Protein AF-A0A0F9NBS0-F1 (afdb_monomer_lite)

Structure (mmCIF, N/CA/C/O backbone):
data_AF-A0A0F9NBS0-F1
#
_entry.id   AF-A0A0F9NBS0-F1
#
loop_
_atom_site.group_PDB
_atom_site.id
_atom_site.type_symbol
_atom_site.label_atom_id
_atom_site.label_alt_id
_atom_site.label_comp_id
_atom_site.label_asym_id
_atom_site.label_entity_id
_atom_site.label_seq_id
_atom_site.pdbx_PDB_ins_code
_atom_site.Cartn_x
_atom_site.Cartn_y
_atom_site.Cartn_z
_atom_site.occupancy
_atom_site.B_iso_or_equiv
_atom_site.auth_seq_id
_atom_site.auth_comp_id
_atom_site.auth_asym_id
_atom_site.auth_atom_id
_atom_site.pdbx_PDB_model_num
ATOM 1 N N . MET A 1 1 ? 39.918 1.394 -27.974 1.00 49.97 1 MET A N 1
ATOM 2 C CA . MET A 1 1 ? 39.372 2.322 -26.961 1.00 49.97 1 MET A CA 1
ATOM 3 C C . MET A 1 1 ? 37.949 1.867 -26.683 1.00 49.97 1 MET A C 1
ATOM 5 O O . MET A 1 1 ? 37.091 2.063 -27.530 1.00 49.97 1 MET A O 1
ATOM 9 N N . GLY A 1 2 ? 37.743 1.097 -25.611 1.00 44.09 2 GLY A N 1
ATOM 10 C CA . GLY A 1 2 ? 36.432 0.539 -25.267 1.00 44.09 2 GLY A CA 1
ATOM 11 C C . GLY A 1 2 ? 35.605 1.577 -24.517 1.00 44.09 2 GLY A C 1
ATOM 12 O O . GLY A 1 2 ? 36.107 2.185 -23.577 1.00 44.09 2 GLY A O 1
ATOM 13 N N . VAL A 1 3 ? 34.373 1.813 -24.959 1.00 50.41 3 VAL A N 1
ATOM 14 C CA . VAL A 1 3 ? 33.441 2.730 -24.299 1.00 50.41 3 VAL A CA 1
ATOM 15 C C . VAL A 1 3 ? 32.742 1.957 -23.185 1.00 50.41 3 VAL A C 1
ATOM 17 O O . VAL A 1 3 ? 31.946 1.062 -23.455 1.00 50.41 3 VAL A O 1
ATOM 20 N N . THR A 1 4 ? 33.056 2.280 -21.933 1.00 51.94 4 THR A N 1
ATOM 21 C CA . THR A 1 4 ? 32.336 1.752 -20.771 1.00 51.94 4 THR A CA 1
ATOM 22 C C . THR A 1 4 ? 31.026 2.522 -20.634 1.00 51.94 4 THR A C 1
ATOM 24 O O . THR A 1 4 ? 31.020 3.676 -20.211 1.00 51.94 4 THR A O 1
ATOM 27 N N . ILE A 1 5 ? 29.915 1.901 -21.030 1.00 57.53 5 ILE A N 1
ATOM 28 C CA . ILE A 1 5 ? 28.571 2.444 -20.813 1.00 57.53 5 ILE A CA 1
ATOM 29 C C . ILE A 1 5 ? 28.242 2.237 -19.333 1.00 57.53 5 ILE A C 1
ATOM 31 O O . ILE A 1 5 ? 27.961 1.121 -18.899 1.00 57.53 5 ILE A O 1
ATOM 35 N N . LEU A 1 6 ? 28.317 3.311 -18.550 1.00 46.91 6 LEU A N 1
ATOM 36 C CA . LEU A 1 6 ? 27.847 3.327 -17.171 1.00 46.91 6 LEU A CA 1
ATOM 37 C C . LEU A 1 6 ? 26.312 3.368 -17.214 1.00 46.91 6 LEU A C 1
ATOM 39 O O . LEU A 1 6 ? 25.716 4.436 -17.345 1.00 46.91 6 LEU A O 1
ATOM 43 N N . ILE A 1 7 ? 25.661 2.204 -17.177 1.00 58.44 7 ILE A N 1
ATOM 44 C CA . ILE A 1 7 ? 24.215 2.136 -16.950 1.00 58.44 7 ILE A CA 1
ATOM 45 C C . ILE A 1 7 ? 24.011 2.471 -15.471 1.00 58.44 7 ILE A C 1
ATOM 47 O O . ILE A 1 7 ? 24.035 1.589 -14.618 1.00 58.44 7 ILE A O 1
ATOM 51 N N . ILE A 1 8 ? 2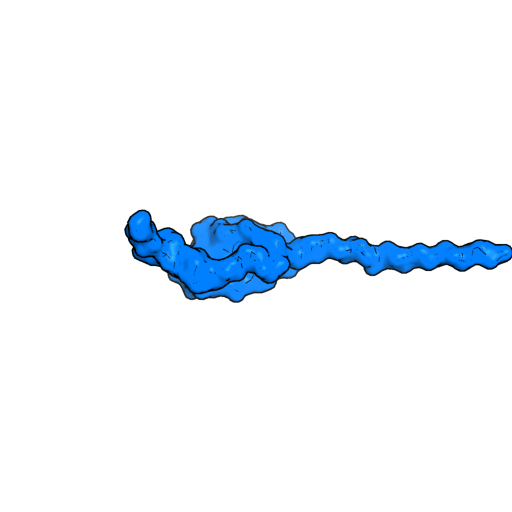3.863 3.761 -15.158 1.00 54.44 8 ILE A N 1
ATOM 52 C CA . ILE A 1 8 ? 23.364 4.224 -13.857 1.00 54.44 8 ILE A CA 1
ATOM 53 C C . ILE A 1 8 ? 21.861 3.939 -13.855 1.00 54.44 8 ILE A C 1
ATOM 55 O O . ILE A 1 8 ? 21.028 4.807 -14.082 1.00 54.44 8 ILE A O 1
ATOM 59 N N . GLY A 1 9 ? 21.532 2.662 -13.745 1.00 49.88 9 GLY A N 1
ATOM 60 C CA . GLY A 1 9 ? 20.183 2.162 -13.576 1.00 49.88 9 GLY A CA 1
ATOM 61 C C . GLY A 1 9 ? 20.122 1.468 -12.235 1.00 49.88 9 GLY A C 1
ATOM 62 O O . GLY A 1 9 ? 19.809 0.282 -12.176 1.00 49.88 9 GLY A O 1
ATOM 63 N N . GLU A 1 10 ? 20.466 2.181 -11.159 1.00 49.91 10 GLU A N 1
ATOM 64 C CA . GLU A 1 10 ? 19.870 1.853 -9.872 1.00 49.91 10 GLU A CA 1
ATOM 65 C C . GLU A 1 10 ? 18.374 2.051 -10.081 1.00 49.91 10 GLU A C 1
ATOM 67 O O . GLU A 1 10 ? 17.846 3.157 -10.001 1.00 49.91 10 GLU A O 1
ATOM 72 N N . VAL A 1 11 ? 17.689 0.970 -10.449 1.00 53.88 11 VAL A N 1
ATOM 73 C CA . VAL A 1 11 ? 16.255 0.856 -10.241 1.00 53.88 11 VAL A CA 1
ATOM 74 C C . VAL A 1 11 ? 16.119 0.821 -8.725 1.00 53.88 11 VAL A C 1
ATOM 76 O O . VAL A 1 11 ? 15.999 -0.248 -8.125 1.00 53.88 11 VAL A O 1
ATOM 79 N N . GLU A 1 12 ? 16.253 1.989 -8.086 1.00 56.72 12 GLU A N 1
ATOM 80 C CA . GLU A 1 12 ? 15.713 2.225 -6.760 1.00 56.72 12 GLU A CA 1
ATOM 81 C C . GLU A 1 12 ? 14.273 1.777 -6.895 1.00 56.72 12 GLU A C 1
ATOM 83 O O . GLU A 1 12 ? 13.483 2.419 -7.582 1.00 56.72 12 GLU A O 1
ATOM 88 N N . SER A 1 13 ? 13.993 0.567 -6.410 1.00 62.22 13 SER A N 1
ATOM 89 C CA . SER A 1 13 ? 12.715 -0.079 -6.638 1.00 62.22 13 SER A CA 1
ATOM 90 C C . SER A 1 13 ? 11.677 0.847 -6.046 1.00 62.22 13 SER A C 1
ATOM 92 O O . SER A 1 13 ? 11.583 0.960 -4.822 1.00 62.22 13 SER A O 1
ATOM 94 N N . GLU A 1 14 ? 10.979 1.574 -6.917 1.00 75.62 14 GLU A N 1
ATOM 95 C CA . GLU A 1 14 ? 9.946 2.509 -6.526 1.00 75.62 14 GLU A CA 1
ATOM 96 C C . GLU A 1 14 ? 8.967 1.687 -5.697 1.00 75.62 14 GLU A C 1
ATOM 98 O O . GLU A 1 14 ? 8.358 0.726 -6.166 1.00 75.62 14 GLU A O 1
ATOM 103 N N . THR A 1 15 ? 8.924 1.964 -4.402 1.00 82.69 15 THR A N 1
ATOM 104 C CA . THR A 1 15 ? 7.981 1.308 -3.505 1.00 82.69 15 THR A CA 1
ATOM 105 C C . THR A 1 15 ? 6.793 2.219 -3.357 1.00 82.69 15 THR A C 1
ATOM 107 O O . THR A 1 15 ? 6.952 3.431 -3.261 1.00 82.69 15 THR A O 1
ATOM 110 N N . GLU A 1 16 ? 5.605 1.658 -3.280 1.00 88.75 16 GLU A N 1
ATOM 111 C CA . GLU A 1 16 ? 4.410 2.383 -2.884 1.00 88.75 16 GLU A CA 1
ATOM 112 C C . GLU A 1 16 ? 3.941 1.900 -1.517 1.00 88.75 16 GLU A C 1
ATOM 114 O O . GLU A 1 16 ? 4.292 0.816 -1.041 1.00 88.75 16 GLU A O 1
ATOM 119 N N . TYR A 1 17 ? 3.169 2.748 -0.853 1.00 90.12 17 TYR A N 1
ATOM 120 C CA . TYR A 1 17 ? 2.531 2.410 0.401 1.00 90.12 17 TYR A CA 1
ATOM 121 C C . TYR A 1 17 ? 1.071 2.840 0.392 1.00 90.12 17 TYR A C 1
ATOM 123 O O . TYR A 1 17 ? 0.698 3.882 -0.152 1.00 90.12 17 TYR A O 1
ATOM 131 N N . PHE A 1 18 ? 0.245 2.043 1.048 1.00 91.31 18 PHE A N 1
ATOM 132 C CA . PHE A 1 18 ? -1.153 2.314 1.303 1.00 91.31 18 PHE A CA 1
ATOM 133 C C . PHE A 1 18 ? -1.370 2.512 2.796 1.00 91.31 18 PHE A C 1
ATOM 135 O O . PHE A 1 18 ? -0.998 1.654 3.584 1.00 91.31 18 PHE A O 1
ATOM 142 N N . CYS A 1 19 ? -1.997 3.607 3.210 1.00 91.75 19 CYS A N 1
ATOM 143 C CA . CYS A 1 19 ? -2.382 3.790 4.606 1.00 91.75 19 CYS A CA 1
ATOM 144 C C . CYS A 1 19 ? -3.825 3.345 4.841 1.00 91.75 19 CYS A C 1
ATOM 146 O O . CYS A 1 19 ? -4.740 3.965 4.299 1.00 91.75 19 CYS A O 1
ATOM 148 N N . CYS A 1 20 ? -4.043 2.354 5.712 1.00 90.38 20 CYS A N 1
ATOM 149 C CA . CYS A 1 20 ? -5.390 1.898 6.066 1.00 90.38 20 CYS A CA 1
ATOM 150 C C . CYS A 1 20 ? -6.212 2.988 6.774 1.00 90.38 20 CYS A C 1
ATOM 152 O O . CYS A 1 20 ? -7.418 3.082 6.559 1.00 90.38 20 CYS A O 1
ATOM 154 N N . SER A 1 21 ? -5.578 3.864 7.566 1.00 91.00 21 SER A N 1
ATOM 155 C CA . SER A 1 21 ? -6.302 4.909 8.310 1.00 91.00 21 SER A CA 1
ATOM 156 C C . SER A 1 21 ? -6.844 6.033 7.423 1.00 91.00 21 SER A C 1
ATOM 158 O O . SER A 1 21 ? -7.965 6.482 7.634 1.00 91.00 21 SER A O 1
ATOM 160 N N . CYS A 1 22 ? -6.069 6.517 6.444 1.00 91.50 22 CYS A N 1
ATOM 161 C CA . CYS A 1 22 ? -6.511 7.600 5.547 1.00 91.50 22 CYS A CA 1
ATOM 162 C C . CYS A 1 22 ? -6.877 7.132 4.131 1.00 91.50 22 CYS A C 1
ATOM 164 O O . CYS A 1 22 ? -7.275 7.950 3.301 1.00 91.50 22 CYS A O 1
ATOM 166 N N . ARG A 1 23 ? -6.757 5.827 3.856 1.00 90.25 23 ARG A N 1
ATOM 167 C CA . ARG A 1 23 ? -7.092 5.165 2.582 1.00 90.25 23 ARG A CA 1
ATOM 168 C C . ARG A 1 23 ? -6.348 5.748 1.376 1.00 90.25 23 ARG A C 1
ATOM 170 O O . ARG A 1 23 ? -6.843 5.743 0.245 1.00 90.25 23 ARG A O 1
ATOM 177 N N . GLN A 1 24 ? -5.156 6.282 1.628 1.00 88.94 24 GLN A N 1
ATOM 178 C CA . GLN A 1 24 ? -4.300 6.889 0.616 1.00 88.94 24 GLN A CA 1
ATOM 179 C C . GLN A 1 24 ? -3.263 5.877 0.144 1.00 88.94 24 GLN A C 1
ATOM 181 O O . GLN A 1 24 ? -2.524 5.338 0.965 1.00 88.94 24 GLN A O 1
ATOM 186 N N . LEU A 1 25 ? -3.201 5.674 -1.173 1.00 89.50 25 LEU A N 1
ATOM 187 C CA . LEU A 1 25 ? -2.112 4.983 -1.858 1.00 89.50 25 LEU A CA 1
ATOM 188 C C . LEU A 1 25 ? -1.141 6.046 -2.376 1.00 89.50 25 LEU A C 1
ATOM 190 O O . LEU A 1 25 ? -1.576 6.987 -3.043 1.00 89.50 25 LEU A O 1
ATOM 194 N N . ARG A 1 26 ? 0.141 5.945 -2.032 1.00 86.31 26 ARG A N 1
ATOM 195 C CA . ARG A 1 26 ? 1.168 6.916 -2.420 1.00 86.31 26 ARG A CA 1
ATOM 196 C C . ARG A 1 26 ? 2.465 6.213 -2.793 1.00 86.31 26 ARG A C 1
ATOM 198 O O . ARG A 1 26 ? 2.873 5.257 -2.142 1.00 86.31 26 ARG A O 1
ATOM 205 N N . LEU A 1 27 ? 3.157 6.770 -3.781 1.00 83.56 27 LEU A N 1
ATOM 206 C CA . LEU A 1 27 ? 4.554 6.454 -4.062 1.00 83.56 27 LEU A CA 1
ATOM 207 C C . LEU A 1 27 ? 5.415 6.814 -2.842 1.00 83.56 27 LEU A C 1
ATOM 209 O O . LEU A 1 27 ? 5.428 7.958 -2.381 1.00 83.56 27 LEU A O 1
ATOM 213 N N . SER A 1 28 ? 6.114 5.820 -2.304 1.00 77.38 28 SER A N 1
ATOM 214 C CA . SER A 1 28 ? 7.118 5.968 -1.257 1.00 77.38 28 SER A CA 1
ATOM 215 C C . SER A 1 28 ? 8.481 6.176 -1.906 1.00 77.38 28 SER A C 1
ATOM 217 O O . SER A 1 28 ? 9.292 5.256 -1.982 1.00 77.38 28 SER A O 1
ATOM 219 N N . LEU A 1 29 ? 8.738 7.416 -2.319 1.00 67.69 29 LEU A N 1
ATOM 220 C CA . LEU A 1 29 ? 10.087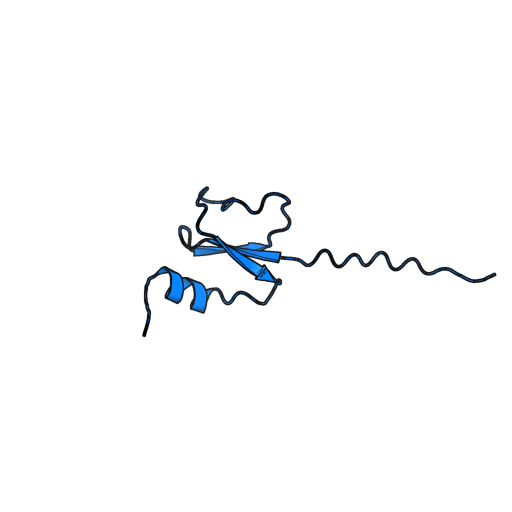 7.887 -2.661 1.00 67.69 29 LEU A CA 1
ATOM 221 C C . LEU A 1 29 ? 10.907 8.245 -1.404 1.00 67.69 29 LEU A C 1
ATOM 223 O O . LEU A 1 29 ? 12.046 8.684 -1.497 1.00 67.69 29 LEU A O 1
ATOM 227 N N . CYS A 1 30 ? 10.316 8.120 -0.210 1.00 58.50 30 CYS A N 1
ATOM 228 C CA . CYS A 1 30 ? 10.936 8.540 1.042 1.00 58.50 30 CYS A CA 1
ATOM 229 C C . CYS A 1 30 ? 11.732 7.421 1.727 1.00 58.50 30 CYS A C 1
ATOM 231 O O . CYS A 1 30 ? 11.320 6.260 1.755 1.00 58.50 30 CYS A O 1
ATOM 233 N N . VAL A 1 31 ? 12.832 7.841 2.363 1.00 60.31 31 VAL A N 1
ATOM 234 C CA . VAL A 1 31 ? 13.725 7.035 3.212 1.00 60.31 31 VAL A CA 1
ATOM 235 C C . VAL A 1 31 ? 13.012 6.517 4.469 1.00 60.31 31 VAL A C 1
ATOM 237 O O . VAL A 1 31 ? 13.258 5.389 4.889 1.00 60.31 31 VAL A O 1
ATOM 240 N N . ASP A 1 32 ? 12.106 7.308 5.060 1.00 68.69 32 ASP A N 1
ATOM 241 C CA . ASP A 1 32 ? 11.368 6.905 6.263 1.00 68.69 32 ASP A CA 1
ATOM 242 C C . ASP A 1 32 ? 10.010 6.292 5.907 1.00 68.69 32 ASP A C 1
ATOM 244 O O . ASP A 1 32 ? 9.062 6.975 5.518 1.00 68.69 32 ASP A O 1
ATOM 248 N N . LYS A 1 33 ? 9.945 4.971 6.058 1.00 72.81 33 LYS A N 1
ATOM 249 C CA . LYS A 1 33 ? 8.808 4.106 5.720 1.00 72.81 33 LYS A CA 1
ATOM 250 C C . LYS A 1 33 ? 8.046 3.650 6.969 1.00 72.81 33 LYS A C 1
ATOM 252 O O . LYS A 1 33 ? 7.407 2.608 6.972 1.00 72.81 33 LYS A O 1
ATOM 257 N N . SER A 1 34 ? 8.155 4.414 8.055 1.00 80.50 34 SER A N 1
ATOM 258 C CA . SER A 1 34 ? 7.684 4.021 9.390 1.00 80.50 34 SER A CA 1
ATOM 259 C C . SER A 1 34 ? 6.257 4.491 9.699 1.00 80.5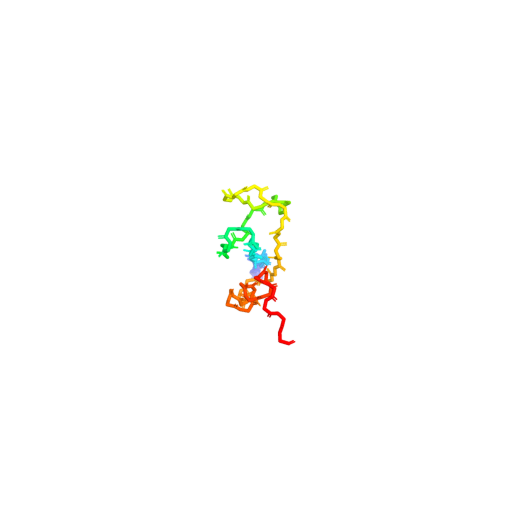0 34 SER A C 1
ATOM 261 O O . SER A 1 34 ? 5.647 4.043 10.671 1.00 80.50 34 SER A O 1
ATOM 263 N N . LYS A 1 35 ? 5.733 5.449 8.922 1.00 87.12 35 LYS A N 1
ATOM 264 C CA . LYS A 1 35 ? 4.425 6.083 9.139 1.00 87.12 35 LYS A CA 1
ATOM 265 C C . LYS A 1 35 ? 3.886 6.726 7.865 1.00 87.12 35 LYS A C 1
ATOM 267 O O . LYS A 1 35 ? 4.636 7.166 7.000 1.00 87.12 35 LYS A O 1
ATOM 272 N N . CYS A 1 36 ? 2.569 6.852 7.786 1.00 87.56 36 CYS A N 1
ATOM 273 C CA . CYS A 1 36 ? 1.896 7.606 6.745 1.00 87.56 36 CYS A CA 1
ATOM 274 C C . CYS A 1 36 ? 2.259 9.091 6.840 1.00 87.56 36 CYS A C 1
ATOM 276 O O . CYS A 1 36 ? 2.045 9.724 7.874 1.00 87.56 36 CYS A O 1
ATOM 278 N N . LEU A 1 37 ? 2.718 9.672 5.732 1.00 83.75 37 LEU A N 1
ATOM 279 C CA . LEU A 1 37 ? 3.049 11.099 5.658 1.00 83.75 37 LEU A CA 1
ATOM 280 C C . LEU A 1 37 ? 1.816 12.009 5.752 1.00 83.75 37 LEU A C 1
ATOM 282 O O . LEU A 1 37 ? 1.947 13.184 6.071 1.00 83.75 37 LEU A O 1
ATOM 286 N N . ASN A 1 38 ? 0.622 11.479 5.470 1.00 85.88 38 ASN A N 1
ATOM 287 C CA . ASN A 1 38 ? -0.612 12.259 5.466 1.00 85.88 38 ASN A CA 1
ATOM 288 C C . ASN A 1 38 ? -1.276 12.332 6.849 1.00 85.88 38 ASN A C 1
ATOM 290 O O . ASN A 1 38 ? -1.673 13.407 7.277 1.00 85.88 38 ASN A O 1
ATOM 294 N N . CYS A 1 39 ? -1.429 11.198 7.541 1.00 89.75 39 CYS A N 1
ATOM 295 C CA . CYS A 1 39 ? -2.138 11.139 8.827 1.00 89.75 39 CYS A CA 1
ATOM 296 C C . CYS A 1 39 ? -1.263 10.719 10.016 1.00 89.75 39 CYS A C 1
ATOM 298 O O . CYS A 1 39 ? -1.761 10.653 11.135 1.00 89.75 39 CYS A O 1
ATOM 300 N N . GLY A 1 40 ? 0.014 10.387 9.799 1.00 87.81 40 GLY A N 1
ATOM 301 C CA . GLY A 1 40 ? 0.926 9.936 10.855 1.00 87.81 40 GLY A CA 1
ATOM 302 C C . GLY A 1 40 ? 0.680 8.513 11.367 1.00 87.81 40 GLY A C 1
ATOM 303 O O . GLY A 1 40 ? 1.417 8.054 12.238 1.00 87.81 40 GLY A O 1
ATOM 304 N N . SER A 1 41 ? -0.321 7.800 10.839 1.00 89.44 41 SER A N 1
ATOM 305 C CA . SER A 1 41 ? -0.610 6.417 11.229 1.00 89.44 41 SER A CA 1
ATOM 306 C C . SER A 1 41 ? 0.529 5.478 10.837 1.00 89.44 41 SER A C 1
ATOM 308 O O . SER A 1 41 ? 1.098 5.607 9.755 1.00 89.44 41 SER A O 1
ATOM 310 N N . LYS A 1 42 ? 0.838 4.511 11.699 1.00 89.44 42 LYS A N 1
ATOM 311 C CA . LYS A 1 42 ? 1.800 3.434 11.413 1.00 89.44 42 LYS A CA 1
ATOM 312 C C . LYS A 1 42 ? 1.162 2.265 10.661 1.00 89.44 42 LYS A C 1
ATOM 314 O O . LYS A 1 42 ? 1.869 1.362 10.234 1.00 89.44 42 LYS A O 1
ATOM 319 N N . ASP A 1 43 ? -0.160 2.296 10.493 1.00 89.06 43 ASP A N 1
ATOM 320 C CA . ASP A 1 43 ? -0.918 1.269 9.788 1.00 89.06 43 ASP A CA 1
ATOM 321 C C . ASP A 1 43 ? -0.832 1.513 8.275 1.00 89.06 43 ASP A C 1
ATOM 323 O O . ASP A 1 43 ? -1.679 2.169 7.647 1.00 89.06 43 ASP A O 1
ATOM 327 N N . ILE A 1 44 ? 0.302 1.084 7.722 1.00 90.12 44 ILE A N 1
ATOM 328 C CA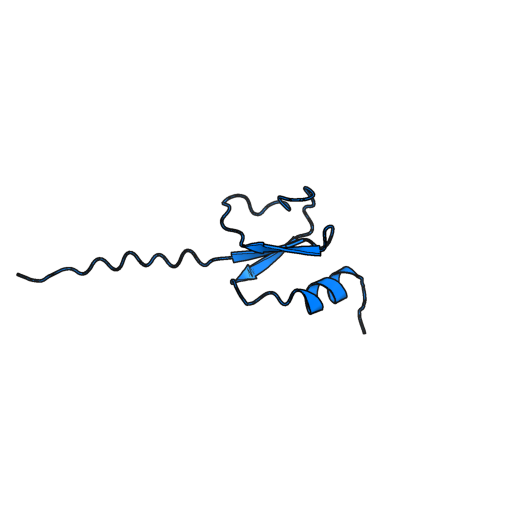 . ILE A 1 44 ? 0.639 1.197 6.309 1.00 90.12 44 ILE A CA 1
ATOM 329 C C . ILE A 1 44 ? 1.020 -0.169 5.739 1.00 90.12 44 ILE A C 1
ATOM 331 O O . ILE A 1 44 ? 1.722 -0.958 6.364 1.00 90.12 44 ILE A O 1
ATOM 335 N N . ILE A 1 45 ? 0.560 -0.433 4.523 1.00 88.81 45 ILE A N 1
ATOM 336 C CA . ILE A 1 45 ? 0.868 -1.625 3.740 1.00 88.81 45 ILE A CA 1
ATOM 337 C C . ILE A 1 45 ? 1.821 -1.192 2.640 1.00 88.81 45 ILE A C 1
ATOM 339 O O . ILE A 1 45 ? 1.522 -0.257 1.905 1.00 88.81 45 ILE A O 1
ATOM 343 N N . MET A 1 46 ? 2.967 -1.851 2.533 1.00 88.38 46 MET A N 1
ATOM 344 C CA . MET A 1 46 ? 4.006 -1.505 1.569 1.00 88.38 46 MET A CA 1
ATOM 345 C C . MET A 1 46 ? 4.131 -2.566 0.489 1.00 88.38 46 MET A C 1
ATOM 347 O O . MET A 1 46 ? 3.974 -3.755 0.762 1.00 88.38 46 MET A O 1
ATOM 351 N N . GLY A 1 47 ? 4.459 -2.133 -0.723 1.00 86.81 47 GLY A N 1
ATOM 352 C CA . GLY A 1 47 ? 4.674 -3.030 -1.845 1.00 86.81 47 GLY A CA 1
ATOM 353 C C . GLY A 1 47 ? 5.526 -2.402 -2.946 1.00 86.81 47 GLY A C 1
ATOM 354 O O . GLY A 1 47 ? 5.851 -1.211 -2.885 1.00 86.81 47 GLY A O 1
ATOM 355 N N . PRO A 1 48 ? 5.910 -3.205 -3.949 1.00 85.12 48 PRO A N 1
ATOM 356 C CA . PRO A 1 48 ? 6.485 -2.684 -5.180 1.00 85.12 48 PRO A CA 1
ATOM 357 C C . PRO A 1 48 ? 5.486 -1.765 -5.883 1.00 85.12 48 PRO A C 1
ATOM 359 O O . PRO A 1 48 ? 4.280 -2.003 -5.817 1.00 85.12 48 PRO A O 1
ATOM 362 N N . TYR A 1 49 ? 5.988 -0.754 -6.585 1.00 84.12 49 TYR A N 1
ATOM 363 C CA . TYR A 1 49 ? 5.167 0.101 -7.432 1.00 84.12 49 TYR A CA 1
ATOM 364 C C . TYR A 1 49 ? 4.359 -0.715 -8.450 1.00 84.12 49 TYR A C 1
ATOM 366 O O . TYR A 1 49 ? 4.878 -1.613 -9.114 1.00 84.12 49 TYR A O 1
ATOM 374 N N . GLY A 1 50 ? 3.067 -0.408 -8.544 1.00 83.31 50 GLY A N 1
ATOM 375 C CA . GLY A 1 50 ? 2.100 -1.090 -9.396 1.00 83.31 50 GLY A CA 1
ATOM 376 C C . GLY A 1 50 ? 1.587 -2.418 -8.836 1.00 83.31 50 GLY A C 1
ATOM 377 O O . GLY A 1 50 ? 0.758 -3.053 -9.484 1.00 83.31 50 GLY A O 1
ATOM 378 N N . SER A 1 51 ? 2.051 -2.860 -7.663 1.00 86.94 51 SER A N 1
ATOM 379 C CA . SER A 1 51 ? 1.614 -4.129 -7.061 1.00 86.94 51 SER A CA 1
ATOM 380 C C . SER A 1 51 ? 0.495 -3.960 -6.035 1.00 86.94 51 SER A C 1
ATOM 382 O O . SER A 1 51 ? -0.174 -4.940 -5.701 1.00 86.94 51 SER A O 1
ATOM 384 N N . LEU A 1 52 ? 0.284 -2.754 -5.499 1.00 87.31 52 LEU A N 1
ATOM 385 C CA . LEU A 1 52 ? -0.762 -2.512 -4.509 1.00 87.31 52 LEU A CA 1
ATOM 386 C C . LEU A 1 52 ? -2.080 -2.115 -5.186 1.00 87.31 52 LEU A C 1
ATOM 388 O O . LEU A 1 52 ? -2.253 -0.991 -5.652 1.00 87.31 52 LEU A O 1
ATOM 392 N N . ASP A 1 53 ? -3.067 -3.014 -5.161 1.00 90.06 53 ASP A N 1
ATOM 393 C CA . ASP A 1 53 ? -4.426 -2.678 -5.590 1.00 90.06 53 ASP A CA 1
ATOM 394 C C . ASP A 1 53 ? -5.171 -1.900 -4.495 1.00 90.06 53 ASP A C 1
ATOM 396 O O . ASP A 1 53 ? -5.559 -2.437 -3.452 1.00 90.06 53 ASP A O 1
ATOM 400 N N . LYS A 1 54 ? -5.395 -0.604 -4.737 1.00 87.75 54 LYS A N 1
ATOM 401 C CA . LYS A 1 54 ? -6.070 0.287 -3.783 1.00 87.75 54 LYS A CA 1
ATOM 402 C C . LYS A 1 54 ? -7.451 -0.232 -3.366 1.00 87.75 54 LYS A C 1
ATOM 404 O O . LYS A 1 54 ? -7.815 -0.092 -2.200 1.00 87.75 54 LYS A O 1
ATOM 409 N N . ALA A 1 55 ? -8.239 -0.782 -4.289 1.00 88.94 55 ALA A N 1
ATOM 410 C CA . ALA A 1 55 ? -9.612 -1.191 -4.005 1.00 88.94 55 ALA A CA 1
ATOM 411 C C . ALA A 1 55 ? -9.652 -2.428 -3.095 1.00 88.94 55 ALA A C 1
ATOM 413 O O . ALA A 1 55 ? -10.403 -2.449 -2.117 1.00 88.94 55 ALA A O 1
ATOM 414 N N . ALA A 1 56 ? -8.801 -3.417 -3.365 1.00 89.69 56 ALA A N 1
ATOM 415 C CA . ALA A 1 56 ? -8.616 -4.598 -2.535 1.00 89.69 56 ALA A CA 1
ATOM 416 C C . ALA A 1 56 ? -8.099 -4.230 -1.138 1.00 89.69 56 ALA A C 1
ATOM 418 O O . ALA A 1 56 ? -8.597 -4.746 -0.140 1.00 89.69 56 ALA A O 1
ATOM 419 N N . LEU A 1 57 ? -7.153 -3.290 -1.047 1.00 90.19 57 LEU A N 1
ATOM 420 C CA . LEU A 1 57 ? -6.619 -2.825 0.234 1.00 90.19 57 LEU A CA 1
ATOM 421 C C . LEU A 1 57 ? -7.661 -2.066 1.054 1.00 90.19 57 LEU A C 1
ATOM 423 O O . LEU A 1 57 ? -7.754 -2.289 2.256 1.00 90.19 57 LEU A O 1
ATOM 427 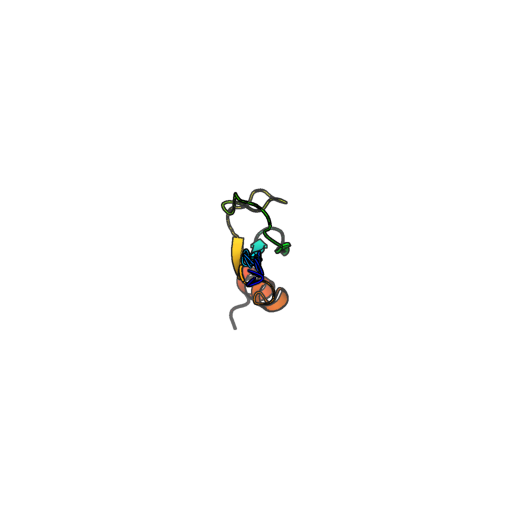N N . ILE A 1 58 ? -8.491 -1.228 0.422 1.00 90.38 58 ILE A N 1
ATOM 428 C CA . ILE A 1 58 ? -9.612 -0.577 1.111 1.00 90.38 58 ILE A CA 1
ATOM 429 C C . ILE A 1 58 ? -10.557 -1.629 1.693 1.00 90.38 58 ILE A C 1
ATOM 431 O O . ILE A 1 58 ? -10.857 -1.548 2.878 1.00 90.38 58 ILE A O 1
ATOM 435 N N . ARG A 1 59 ? -10.976 -2.632 0.908 1.00 88.88 59 ARG A N 1
ATOM 436 C CA . ARG A 1 59 ? -11.849 -3.720 1.395 1.00 88.88 59 ARG A CA 1
ATOM 437 C C . ARG A 1 59 ? -11.218 -4.469 2.569 1.00 88.88 59 ARG A C 1
ATOM 439 O O . ARG A 1 59 ? -11.873 -4.678 3.586 1.00 88.88 59 ARG A O 1
ATOM 446 N N . LYS A 1 60 ? -9.924 -4.783 2.460 1.00 86.94 60 LYS A N 1
ATOM 447 C CA . LYS A 1 60 ? -9.155 -5.456 3.511 1.00 86.94 60 LYS A CA 1
ATOM 448 C C . LYS A 1 60 ? -9.086 -4.638 4.804 1.00 86.94 60 LYS A C 1
ATOM 450 O O . LYS A 1 60 ? -9.267 -5.200 5.877 1.00 86.94 60 LYS A O 1
ATOM 455 N N . CYS A 1 61 ? -8.839 -3.329 4.720 1.00 86.31 61 CYS A N 1
ATOM 456 C CA . CYS A 1 61 ? -8.763 -2.469 5.905 1.00 86.31 61 CYS A CA 1
ATOM 457 C C . CYS A 1 61 ? -10.148 -2.126 6.489 1.00 86.31 61 CYS A C 1
ATOM 459 O O . CYS A 1 61 ? -10.237 -1.823 7.673 1.00 86.31 61 CYS A O 1
ATOM 461 N N . ASP A 1 62 ? -11.218 -2.158 5.687 1.00 84.06 62 ASP A N 1
ATOM 462 C CA . ASP A 1 62 ? -12.600 -1.935 6.149 1.00 84.06 62 ASP A CA 1
ATOM 463 C C . ASP A 1 62 ? -13.189 -3.171 6.859 1.00 84.06 62 ASP A C 1
ATOM 465 O O . ASP A 1 62 ? -14.300 -3.121 7.374 1.00 84.06 62 ASP A O 1
ATOM 469 N N . GLY A 1 63 ? -12.449 -4.287 6.908 1.00 70.81 63 GLY A N 1
ATOM 470 C CA . GLY A 1 63 ? -12.932 -5.533 7.501 1.00 70.81 63 GLY A CA 1
ATOM 471 C C . GLY A 1 63 ? -13.983 -6.241 6.645 1.00 70.81 63 GLY A C 1
ATOM 472 O O . GLY A 1 63 ? -14.677 -7.121 7.149 1.00 70.81 63 GLY A O 1
ATOM 473 N N . ALA A 1 64 ? -14.083 -5.894 5.355 1.00 57.91 64 ALA A N 1
ATOM 474 C CA . ALA A 1 64 ? -14.835 -6.661 4.369 1.00 57.91 64 ALA A CA 1
ATOM 475 C C . ALA A 1 64 ? -14.039 -7.929 4.019 1.00 57.91 64 ALA A C 1
ATOM 477 O O . ALA A 1 64 ? -13.466 -8.064 2.938 1.00 57.91 64 ALA A O 1
ATOM 478 N N . THR A 1 65 ? -13.940 -8.818 5.001 1.00 47.44 65 THR A N 1
ATOM 479 C CA . THR A 1 65 ? -13.618 -10.224 4.801 1.00 47.44 65 THR A CA 1
ATOM 480 C C . THR A 1 65 ? -14.913 -10.878 4.339 1.00 47.44 65 THR A C 1
ATOM 482 O O . THR A 1 65 ? -15.897 -10.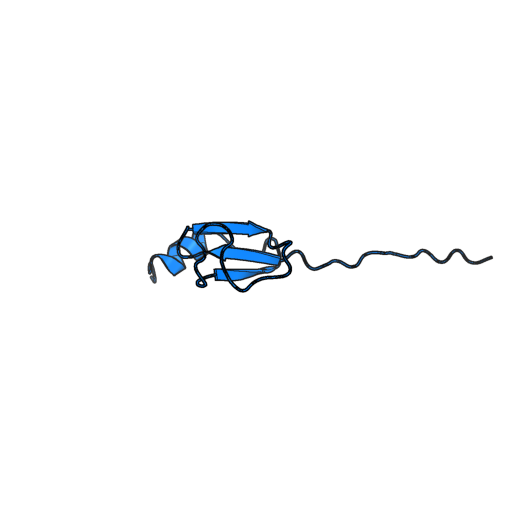879 5.078 1.00 47.44 65 THR A O 1
ATOM 485 N N . GLU A 1 66 ? -14.932 -11.338 3.094 1.00 46.78 66 GLU A N 1
ATOM 486 C CA . GLU A 1 66 ? -15.904 -12.336 2.636 1.00 46.78 66 GLU A CA 1
ATOM 487 C C . GLU A 1 66 ? -15.691 -13.677 3.351 1.00 46.78 66 GLU A C 1
ATOM 489 O O . GLU A 1 66 ? -14.517 -14.027 3.625 1.00 46.78 66 GLU A O 1
#

Foldseek 3Di:
DDDDPPPPPPCPQFKWKAALVVLDIGTPPDPDLQADPPPRHSRMDMDGPPPDDSVVSNCVSVVVDD

Sequence (66 aa):
MGVTILIIGEVESETEYFCCSCRQLRLSLCVDKSKCLNCGSKDIIMGPYGSLDKAALIRKCDGATE

Radius of gyration: 16.59 Å; chains: 1; bounding box: 55×25×38 Å

Organism: NCBI:txid412755

Secondary structure (DSSP, 8-state):
--------------EEEEETTTTEEEEE-SS--SS-TTT--S-EEEEETTT--HHHHHHHHTT---

pLDDT: mean 76.98, std 15.65, range [44.09, 91.75]